Protein AF-A0A7X7C5P4-F1 (afdb_monomer)

pLDDT: mean 84.76, std 18.66, range [37.31, 98.44]

Solvent-accessible surface area (backbone atoms only — not comparable to full-atom values): 9962 Å² total; per-residue (Å²): 107,62,33,74,42,87,76,73,56,66,60,40,76,41,80,93,54,26,31,23,71,19,60,96,38,34,15,61,53,23,41,52,51,54,46,47,40,70,74,34,88,55,36,42,67,41,74,58,62,82,61,41,57,69,46,79,89,43,53,81,38,63,94,34,30,50,78,39,36,46,69,57,33,57,48,27,40,71,75,24,66,88,48,72,68,57,53,52,50,38,50,38,44,27,70,34,73,48,67,46,99,85,67,50,76,40,78,42,76,66,57,71,55,58,46,70,82,40,54,67,53,54,42,47,74,75,65,74,42,52,75,65,69,74,65,60,71,83,77,83,80,80,81,85,54,92,95,56,90,77,80,79,82,78,90,68,80,79,77,89,84,79,129

Radius of gyration: 20.24 Å; Cα contacts (8 Å, |Δi|>4): 202; chains: 1; bounding box: 77×35×46 Å

Structure (mmCIF, N/CA/C/O backbone):
data_AF-A0A7X7C5P4-F1
#
_entry.id   AF-A0A7X7C5P4-F1
#
loop_
_atom_site.group_PDB
_atom_site.id
_atom_site.type_symbol
_atom_site.label_atom_id
_atom_site.label_alt_id
_atom_site.label_comp_id
_atom_site.label_asym_id
_atom_site.label_entity_id
_atom_site.label_seq_id
_atom_site.pdbx_PDB_ins_code
_atom_site.Cartn_x
_atom_site.Cartn_y
_atom_site.Cartn_z
_atom_site.occupancy
_atom_site.B_iso_or_equiv
_atom_site.auth_seq_id
_atom_site.auth_comp_id
_atom_site.auth_asym_id
_atom_site.auth_atom_id
_atom_site.pdbx_PDB_model_num
ATOM 1 N N . ASN A 1 1 ? 4.373 9.485 13.748 1.00 70.75 1 ASN A N 1
ATOM 2 C CA . ASN A 1 1 ? 3.870 8.887 12.507 1.00 70.75 1 ASN A CA 1
ATOM 3 C C . ASN A 1 1 ? 2.459 9.397 12.224 1.00 70.75 1 ASN A C 1
ATOM 5 O O . ASN A 1 1 ? 1.721 9.621 13.169 1.00 70.75 1 ASN A O 1
ATOM 9 N N . ARG A 1 2 ? 2.088 9.643 10.960 1.00 85.94 2 ARG A N 1
ATOM 10 C CA . ARG A 1 2 ? 0.698 9.975 10.582 1.00 85.94 2 ARG A CA 1
ATOM 11 C C . ARG A 1 2 ? 0.066 8.750 9.950 1.00 85.94 2 ARG A C 1
ATOM 13 O O . ARG A 1 2 ? 0.704 8.137 9.099 1.00 85.94 2 ARG A O 1
ATOM 20 N N . TYR A 1 3 ? -1.162 8.422 10.323 1.00 90.56 3 TYR A N 1
ATOM 21 C CA . TYR A 1 3 ? -1.868 7.304 9.708 1.00 90.56 3 TYR A CA 1
ATOM 22 C C . TYR A 1 3 ? -2.553 7.731 8.408 1.00 90.56 3 TYR A C 1
ATOM 24 O O . TYR A 1 3 ? -2.895 8.900 8.202 1.00 90.56 3 TYR A O 1
ATOM 32 N N . PHE A 1 4 ? -2.774 6.765 7.520 1.00 95.12 4 PHE A N 1
ATOM 33 C CA . PHE A 1 4 ? -3.497 7.002 6.278 1.00 95.12 4 PHE A CA 1
ATOM 34 C C . PHE A 1 4 ? -4.981 7.272 6.538 1.00 95.12 4 PHE A C 1
ATOM 36 O O . PHE A 1 4 ? -5.645 6.561 7.300 1.00 95.12 4 PHE A O 1
ATOM 43 N N . THR A 1 5 ? -5.513 8.313 5.906 1.00 95.69 5 THR A N 1
ATOM 44 C CA . THR A 1 5 ? -6.917 8.697 6.048 1.00 95.69 5 THR A CA 1
ATOM 45 C C . THR A 1 5 ? -7.496 9.233 4.748 1.00 95.69 5 THR A C 1
ATOM 47 O O . THR A 1 5 ? -6.753 9.626 3.854 1.00 95.69 5 THR A O 1
ATOM 50 N N . GLU A 1 6 ? -8.826 9.271 4.682 1.00 95.69 6 GLU A N 1
ATOM 51 C CA . GLU A 1 6 ? -9.591 9.754 3.535 1.00 95.69 6 GLU A CA 1
ATOM 52 C C . GLU A 1 6 ? -9.192 11.159 3.081 1.00 95.69 6 GLU A C 1
ATOM 54 O O . GLU A 1 6 ? -8.852 12.037 3.883 1.00 95.69 6 GLU A O 1
ATOM 59 N N . GLY A 1 7 ? -9.284 11.383 1.774 1.00 94.94 7 GLY A N 1
ATOM 60 C CA . GLY A 1 7 ? -8.922 12.638 1.141 1.00 94.94 7 GLY A CA 1
ATOM 61 C C . GLY A 1 7 ? -9.244 12.646 -0.349 1.00 94.94 7 GLY A C 1
ATOM 62 O O . GLY A 1 7 ? -9.919 11.763 -0.862 1.00 94.94 7 GLY A O 1
ATOM 63 N N . SER A 1 8 ? -8.795 13.699 -1.026 1.00 95.81 8 SER A N 1
ATOM 64 C CA . SER A 1 8 ? -8.969 13.864 -2.471 1.00 95.81 8 SER A CA 1
ATOM 65 C C . SER A 1 8 ? -7.926 14.818 -3.052 1.00 95.81 8 SER A C 1
ATOM 67 O O . SER A 1 8 ? -7.393 15.676 -2.330 1.00 95.81 8 SER A O 1
ATOM 69 N N . GLY A 1 9 ? -7.665 14.712 -4.350 1.00 96.25 9 GLY A N 1
ATOM 70 C CA . GLY A 1 9 ? -6.667 15.497 -5.066 1.00 96.25 9 GLY A CA 1
ATOM 71 C C . GLY A 1 9 ? -5.244 15.039 -4.756 1.00 96.25 9 GLY A C 1
ATOM 72 O O . GLY A 1 9 ? -4.973 13.855 -4.601 1.00 96.25 9 GLY A O 1
ATOM 73 N N . SER A 1 10 ? -4.311 15.984 -4.670 1.00 97.94 10 SER A N 1
ATOM 74 C CA . SER A 1 10 ? -2.896 15.681 -4.427 1.00 97.94 10 SER A CA 1
ATOM 75 C C . SER A 1 10 ? -2.588 15.326 -2.967 1.00 97.94 10 SER A C 1
ATOM 77 O O . SER A 1 10 ? -3.363 15.623 -2.051 1.00 97.94 10 SER A O 1
ATOM 79 N N . ALA A 1 11 ? -1.407 14.734 -2.759 1.00 97.38 11 ALA A N 1
ATOM 80 C CA . ALA A 1 11 ? -0.887 14.351 -1.452 1.00 97.38 11 ALA A CA 1
ATOM 81 C C . ALA A 1 11 ? -0.963 15.497 -0.433 1.00 97.38 11 ALA A C 1
ATOM 83 O O . ALA A 1 11 ? -0.477 16.606 -0.679 1.00 97.38 11 ALA A O 1
ATOM 84 N N . LYS A 1 12 ? -1.552 15.235 0.736 1.00 97.12 12 LYS A N 1
ATOM 85 C CA . LYS A 1 12 ? -1.733 16.257 1.773 1.00 97.12 12 LYS A CA 1
ATOM 86 C C . LYS A 1 12 ? -1.866 15.667 3.167 1.00 97.12 12 LYS A C 1
ATOM 88 O O . LYS A 1 12 ? -2.314 14.542 3.365 1.00 97.12 12 LYS A O 1
ATOM 93 N N . LYS A 1 13 ? -1.529 16.485 4.162 1.00 96.44 13 LYS A N 1
ATOM 94 C CA . LYS A 1 13 ? -1.929 16.227 5.549 1.00 96.44 13 LYS A CA 1
ATOM 95 C C . LYS A 1 13 ? -3.427 16.487 5.683 1.00 96.44 13 LYS A C 1
ATOM 97 O O . LYS A 1 13 ? -3.939 17.452 5.116 1.00 96.44 13 LYS A O 1
ATOM 102 N N . VAL A 1 14 ? -4.107 15.646 6.448 1.00 93.62 14 VAL A N 1
ATOM 103 C CA . VAL A 1 14 ? -5.538 15.759 6.734 1.00 93.62 14 VAL A CA 1
ATOM 104 C C . VAL A 1 14 ? -5.700 15.818 8.24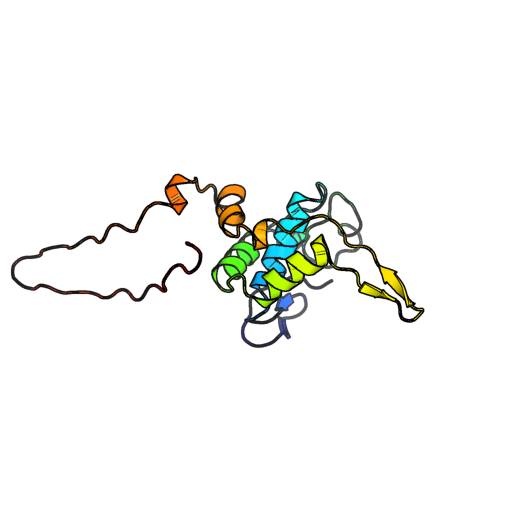7 1.00 93.62 14 VAL A C 1
ATOM 106 O O . VAL A 1 14 ? -5.409 14.854 8.952 1.00 93.62 14 VAL A O 1
ATOM 109 N N . GLY A 1 15 ? -6.126 16.974 8.755 1.00 91.12 15 GLY A N 1
ATOM 110 C CA . GLY A 1 15 ? -6.146 17.232 10.195 1.00 91.12 15 GLY A CA 1
ATOM 111 C C . GLY A 1 15 ? -4.747 17.174 10.826 1.00 91.12 15 GLY A C 1
ATOM 112 O O . GLY A 1 15 ? -3.744 17.486 10.178 1.00 91.12 15 GLY A O 1
ATOM 113 N N . THR A 1 16 ? -4.686 16.793 12.103 1.00 87.88 16 THR A N 1
ATOM 114 C CA . THR A 1 16 ? -3.436 16.736 12.882 1.00 87.88 16 THR A CA 1
ATOM 115 C C . THR A 1 16 ? -2.605 15.496 12.533 1.00 87.88 16 THR A C 1
ATOM 117 O O . THR A 1 16 ? -1.409 15.606 12.221 1.00 87.88 16 THR A O 1
ATOM 120 N N . ASP A 1 17 ? -3.273 14.340 12.493 1.00 88.00 17 ASP A N 1
ATOM 121 C CA . ASP A 1 17 ? -2.632 13.018 12.531 1.00 88.00 17 ASP A CA 1
ATOM 122 C C . ASP A 1 17 ? -2.812 12.202 11.244 1.00 88.00 17 ASP A C 1
ATOM 124 O O . ASP A 1 17 ? -2.223 11.133 11.103 1.00 88.00 17 ASP A O 1
ATOM 128 N N . GLY A 1 18 ? -3.590 12.710 10.285 1.00 92.38 18 GLY A N 1
ATOM 129 C CA . GLY A 1 18 ? -3.900 12.021 9.039 1.00 92.38 18 GLY A CA 1
ATOM 130 C C . GLY A 1 18 ? -3.009 12.436 7.870 1.00 92.38 18 GLY A C 1
ATOM 131 O O . GLY A 1 18 ? -2.579 13.590 7.750 1.00 92.38 18 GLY A O 1
ATOM 132 N N . PHE A 1 19 ? -2.772 11.501 6.957 1.00 95.50 19 PHE A N 1
ATOM 133 C CA . PHE A 1 19 ? -2.138 11.755 5.669 1.00 95.50 19 PHE A CA 1
ATOM 134 C C . PHE A 1 19 ? -2.917 11.083 4.534 1.00 95.50 19 PHE A C 1
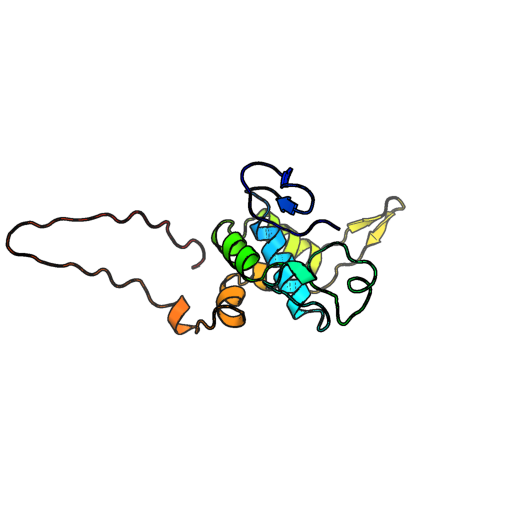ATOM 136 O O . PHE A 1 19 ? -3.323 9.928 4.646 1.00 95.50 19 PHE A O 1
ATOM 143 N N . TYR A 1 20 ? -3.108 11.819 3.443 1.00 97.69 20 TYR A N 1
ATOM 144 C CA . TYR A 1 20 ? -3.687 11.330 2.199 1.00 97.69 20 TYR A CA 1
ATOM 145 C C . TYR A 1 20 ? -2.593 11.305 1.123 1.00 97.69 20 TYR A C 1
ATOM 147 O O . TYR A 1 20 ? -1.988 12.356 0.888 1.00 97.69 20 TYR A O 1
ATOM 155 N N . PRO A 1 21 ? -2.312 10.154 0.485 1.00 97.31 21 PRO A N 1
ATOM 156 C CA . PRO A 1 21 ? -1.211 10.023 -0.470 1.00 97.31 21 PRO A CA 1
ATOM 157 C C . PRO A 1 21 ? -1.496 10.677 -1.827 1.00 97.31 21 PRO A C 1
ATOM 159 O O . PRO A 1 21 ? -0.554 11.009 -2.536 1.00 97.31 21 PRO A O 1
ATOM 162 N N . GLY A 1 22 ? -2.762 10.926 -2.157 1.00 97.88 22 GLY A N 1
ATOM 163 C CA . GLY A 1 22 ? -3.185 11.465 -3.446 1.00 97.88 22 GLY A CA 1
ATOM 164 C C . GLY A 1 22 ? -4.072 10.485 -4.210 1.00 97.88 22 GLY A C 1
ATOM 165 O O . GLY A 1 22 ? -4.025 9.284 -3.953 1.00 97.88 22 GLY A O 1
ATOM 166 N N . ASP A 1 23 ? -4.887 11.010 -5.126 1.00 97.81 23 ASP A N 1
ATOM 167 C CA . ASP A 1 23 ? -5.845 10.213 -5.906 1.00 97.81 23 ASP A CA 1
ATOM 168 C C . ASP A 1 23 ? -5.160 9.135 -6.756 1.00 97.81 23 ASP A C 1
ATOM 170 O O . ASP A 1 23 ? -5.688 8.031 -6.817 1.00 97.81 23 ASP A O 1
ATOM 174 N N . ASP A 1 24 ? -3.984 9.444 -7.315 1.00 95.88 24 ASP A N 1
ATOM 175 C CA . ASP A 1 24 ? -3.211 8.576 -8.223 1.00 95.88 24 ASP A CA 1
ATOM 176 C C . ASP A 1 24 ? -2.226 7.635 -7.491 1.00 95.88 24 ASP A C 1
ATOM 178 O O . ASP A 1 24 ? -1.333 7.063 -8.108 1.00 95.88 24 ASP A O 1
ATOM 182 N N . HIS A 1 25 ? -2.274 7.579 -6.155 1.00 97.06 25 HIS A N 1
ATOM 183 C CA . HIS A 1 25 ? -1.294 6.834 -5.342 1.00 97.06 25 HIS A CA 1
ATOM 184 C C . HIS A 1 25 ? -1.927 5.985 -4.241 1.00 97.06 25 HIS A C 1
ATOM 186 O O . HIS A 1 25 ? -1.237 5.270 -3.507 1.00 97.06 25 HIS A O 1
ATOM 192 N N . LYS A 1 26 ? -3.233 6.123 -4.026 1.00 97.44 26 LYS A N 1
ATOM 193 C CA . LYS A 1 26 ? -3.913 5.486 -2.898 1.00 97.44 26 LYS A CA 1
ATOM 194 C C . LYS A 1 26 ? -4.033 3.974 -3.099 1.00 97.44 26 LYS A C 1
ATOM 196 O O . LYS A 1 26 ? -3.944 3.230 -2.120 1.00 97.44 26 LYS A O 1
ATOM 201 N N . GLY A 1 27 ? -4.168 3.527 -4.345 1.00 98.19 27 GLY A N 1
ATOM 202 C CA . GLY A 1 27 ? -4.174 2.125 -4.744 1.00 98.19 27 GLY A CA 1
ATOM 203 C C . GLY A 1 27 ? -2.812 1.479 -4.526 1.00 98.19 27 GLY A C 1
ATOM 204 O O . GLY A 1 27 ? -2.736 0.424 -3.890 1.00 98.19 27 GLY A O 1
ATOM 205 N N . ASP A 1 28 ? -1.738 2.151 -4.945 1.00 98.19 28 ASP A N 1
ATOM 206 C CA . ASP A 1 28 ? -0.354 1.702 -4.759 1.00 98.19 28 ASP A CA 1
ATOM 207 C C . ASP A 1 28 ? -0.052 1.468 -3.281 1.00 98.19 28 ASP A C 1
ATOM 209 O O . ASP A 1 28 ? 0.434 0.409 -2.871 1.00 98.19 28 ASP A O 1
ATOM 213 N N . VAL A 1 29 ? -0.389 2.460 -2.450 1.00 97.94 29 VAL A N 1
ATOM 214 C CA . VAL A 1 29 ? -0.219 2.385 -0.996 1.00 97.94 29 VAL A CA 1
ATOM 215 C C . VAL A 1 29 ? -1.019 1.218 -0.422 1.00 97.94 29 VAL A C 1
ATOM 217 O O . VAL A 1 29 ? -0.486 0.471 0.403 1.00 97.94 29 VAL A O 1
ATOM 220 N N . ALA A 1 30 ? -2.261 1.017 -0.870 1.00 98.44 30 ALA A N 1
ATOM 221 C CA . ALA A 1 30 ? -3.081 -0.106 -0.432 1.00 98.44 30 ALA A CA 1
ATOM 222 C C . ALA A 1 30 ? -2.431 -1.455 -0.757 1.00 98.44 30 ALA A C 1
ATOM 224 O O . ALA A 1 30 ? -2.243 -2.277 0.142 1.00 98.44 30 ALA A O 1
ATOM 225 N N . ARG A 1 31 ? -2.000 -1.669 -2.004 1.00 98.44 31 ARG A N 1
ATOM 226 C CA . ARG A 1 31 ? -1.372 -2.927 -2.438 1.00 98.44 31 ARG A CA 1
ATOM 227 C C . ARG A 1 31 ? -0.032 -3.185 -1.758 1.00 98.44 31 ARG A C 1
ATOM 229 O O . ARG A 1 31 ? 0.287 -4.340 -1.470 1.00 98.44 31 ARG A O 1
ATOM 236 N N . ILE A 1 32 ? 0.744 -2.145 -1.454 1.00 97.31 32 ILE A N 1
ATOM 237 C CA . ILE A 1 32 ? 1.967 -2.272 -0.649 1.00 97.31 32 ILE A CA 1
ATOM 238 C C . ILE A 1 32 ? 1.623 -2.734 0.770 1.00 97.31 32 ILE A C 1
ATOM 240 O O . ILE A 1 32 ? 2.238 -3.676 1.265 1.00 97.31 32 ILE A O 1
ATOM 244 N N . LEU A 1 33 ? 0.639 -2.116 1.427 1.00 97.56 33 LEU A N 1
ATOM 245 C CA . LEU A 1 33 ? 0.285 -2.467 2.805 1.00 97.56 33 LEU A CA 1
ATOM 246 C C . LEU A 1 33 ? -0.358 -3.854 2.918 1.00 97.56 33 LEU A C 1
ATOM 248 O O . LEU A 1 33 ? -0.060 -4.567 3.874 1.00 97.56 33 LEU A O 1
ATOM 252 N N . PHE A 1 34 ? -1.150 -4.282 1.930 1.00 98.19 34 PHE A N 1
ATOM 253 C CA . PHE A 1 34 ? -1.640 -5.663 1.855 1.00 98.19 34 PHE A CA 1
ATOM 254 C C . PHE A 1 34 ? -0.496 -6.670 1.753 1.00 98.19 34 PHE A C 1
ATOM 256 O O . PHE A 1 34 ? -0.481 -7.662 2.479 1.00 98.19 34 PHE A O 1
ATOM 263 N N . TYR A 1 35 ? 0.498 -6.400 0.904 1.00 97.69 35 TYR A N 1
ATOM 264 C CA . TYR A 1 35 ? 1.686 -7.244 0.794 1.00 97.69 35 TYR A CA 1
ATOM 265 C C . TYR A 1 35 ? 2.450 -7.333 2.117 1.00 97.69 35 TYR A C 1
ATOM 267 O O . TYR A 1 35 ? 2.779 -8.429 2.566 1.00 97.69 35 TYR A O 1
ATOM 275 N N . MET A 1 36 ? 2.678 -6.195 2.778 1.00 96.38 36 MET A N 1
ATOM 276 C CA . MET A 1 36 ? 3.371 -6.162 4.066 1.00 96.38 36 MET A CA 1
ATOM 277 C C . MET A 1 36 ? 2.617 -6.956 5.143 1.00 96.38 36 MET A C 1
ATOM 279 O O . MET A 1 36 ? 3.253 -7.688 5.894 1.00 96.38 36 MET A O 1
ATOM 283 N N . ALA A 1 37 ? 1.285 -6.862 5.184 1.00 95.12 37 ALA A N 1
ATOM 284 C CA . ALA A 1 37 ? 0.453 -7.594 6.142 1.00 95.12 37 ALA A CA 1
ATOM 285 C C . ALA A 1 37 ? 0.456 -9.119 5.925 1.00 95.12 37 ALA A C 1
ATOM 287 O O . ALA A 1 37 ? 0.242 -9.871 6.867 1.00 95.12 37 ALA A O 1
ATOM 288 N N . ILE A 1 38 ? 0.695 -9.593 4.697 1.00 94.56 38 ILE A N 1
ATOM 289 C CA . ILE A 1 38 ? 0.827 -11.032 4.412 1.00 94.56 38 ILE A CA 1
ATOM 290 C C . ILE A 1 38 ? 2.245 -11.540 4.669 1.00 94.56 38 ILE A C 1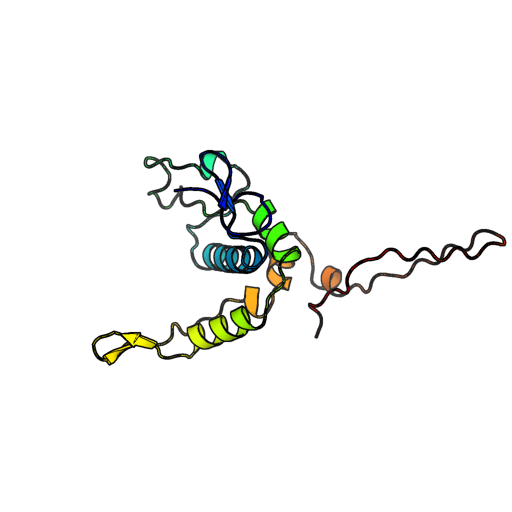
ATOM 292 O O . ILE A 1 38 ? 2.427 -12.661 5.136 1.00 94.56 38 ILE A O 1
ATOM 296 N N . MET A 1 39 ? 3.259 -10.742 4.340 1.00 94.69 39 MET A N 1
ATOM 297 C CA . MET A 1 39 ? 4.652 -11.187 4.400 1.00 94.69 39 MET A CA 1
ATOM 298 C C . MET A 1 39 ? 5.264 -11.135 5.792 1.00 94.69 39 MET A C 1
ATOM 300 O O . MET A 1 39 ? 6.209 -11.874 6.065 1.00 94.69 39 MET A O 1
ATOM 304 N N . TYR A 1 40 ? 4.762 -10.249 6.646 1.00 91.94 40 TYR A N 1
ATOM 305 C CA . TYR A 1 40 ? 5.263 -10.051 7.996 1.00 91.94 40 TYR A CA 1
ATOM 306 C C . TYR A 1 40 ? 4.130 -10.333 8.974 1.00 91.94 40 TYR A C 1
ATOM 308 O O . TYR A 1 40 ? 3.211 -9.535 9.119 1.00 91.94 40 TYR A O 1
ATOM 316 N N . ASP A 1 41 ? 4.220 -11.474 9.649 1.00 89.12 41 ASP A N 1
ATOM 317 C CA . ASP A 1 41 ? 3.231 -11.990 10.603 1.00 89.12 41 ASP A CA 1
ATOM 318 C C . ASP A 1 41 ? 2.915 -11.035 11.764 1.00 89.12 41 ASP A C 1
ATOM 320 O O . ASP A 1 41 ? 1.811 -11.052 12.305 1.00 89.12 41 ASP A O 1
ATOM 324 N N . PHE A 1 42 ? 3.865 -10.177 12.128 1.00 87.12 42 PHE A N 1
ATOM 325 C CA . PHE A 1 42 ? 3.687 -9.157 13.155 1.00 87.12 42 PHE A CA 1
ATOM 326 C C . PHE A 1 42 ? 2.965 -7.890 12.660 1.00 87.12 42 PHE A C 1
ATOM 328 O O . PHE A 1 42 ? 2.528 -7.091 13.484 1.00 87.12 42 PHE A O 1
ATOM 335 N N . LEU A 1 43 ? 2.830 -7.665 11.346 1.00 89.69 43 LEU A N 1
ATOM 336 C CA . LEU A 1 43 ? 2.150 -6.482 10.809 1.00 89.69 43 LEU A CA 1
ATOM 337 C C . LEU A 1 43 ? 0.652 -6.729 10.646 1.00 89.69 43 LEU A C 1
ATOM 339 O O . LEU A 1 43 ? 0.227 -7.542 9.831 1.00 89.69 43 LEU A O 1
ATOM 343 N N . THR A 1 44 ? -0.163 -5.953 11.361 1.00 90.94 44 THR A N 1
ATOM 344 C CA . THR A 1 44 ? -1.626 -6.110 11.343 1.00 90.94 44 THR A CA 1
ATOM 345 C C . THR A 1 44 ? -2.339 -4.888 10.759 1.00 90.94 44 THR A C 1
ATOM 347 O O . THR A 1 44 ? -2.032 -3.742 11.090 1.00 90.94 44 THR A O 1
ATOM 350 N N . LEU A 1 45 ? -3.352 -5.124 9.919 1.00 94.12 45 LEU A N 1
ATOM 351 C CA . LEU A 1 45 ? -4.306 -4.098 9.480 1.00 94.12 45 LEU A CA 1
ATOM 352 C C . LEU A 1 45 ? -5.487 -4.033 10.453 1.00 94.12 45 LEU A C 1
ATOM 354 O O . LEU A 1 45 ? -6.007 -5.064 10.877 1.00 94.12 45 LEU A O 1
ATOM 358 N N . THR A 1 46 ? -5.925 -2.830 10.821 1.00 93.38 46 THR A N 1
ATOM 359 C CA . THR A 1 46 ? -6.988 -2.639 11.814 1.00 93.38 46 THR A CA 1
ATOM 360 C C . THR A 1 46 ? -7.806 -1.388 11.544 1.00 93.38 46 THR A C 1
ATOM 362 O O . THR A 1 46 ? -7.254 -0.331 11.268 1.00 93.38 46 THR A O 1
ATOM 365 N N . ASP A 1 47 ? -9.127 -1.481 11.673 1.00 94.06 47 ASP A N 1
ATOM 366 C CA . ASP A 1 47 ? -10.010 -0.308 11.612 1.00 94.06 47 ASP A CA 1
ATOM 367 C C . ASP A 1 47 ? -10.072 0.472 12.937 1.00 94.06 47 ASP A C 1
ATOM 369 O O . ASP A 1 47 ? -10.660 1.554 13.001 1.00 94.06 47 ASP A O 1
ATOM 373 N N . ASP A 1 48 ? -9.433 -0.039 13.992 1.00 91.69 48 ASP A N 1
ATOM 374 C CA . ASP A 1 48 ? -9.295 0.666 15.260 1.00 91.69 48 ASP A CA 1
ATOM 375 C C . ASP A 1 48 ? -8.223 1.760 15.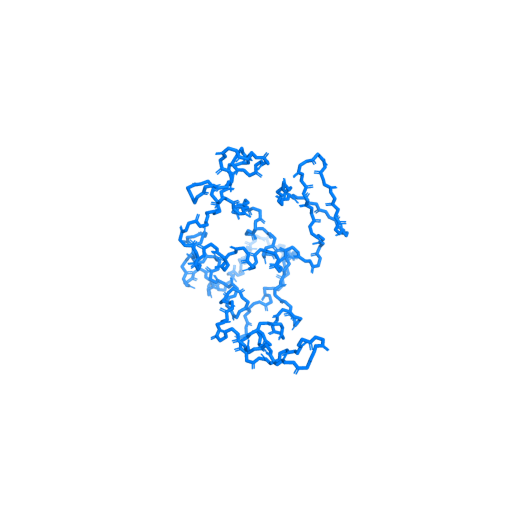154 1.00 91.69 48 ASP A C 1
ATOM 377 O O . ASP A 1 48 ? -7.027 1.533 15.343 1.00 91.69 48 ASP A O 1
ATOM 381 N N . VAL A 1 49 ? -8.671 2.984 14.866 1.00 87.81 49 VAL A N 1
ATOM 382 C CA . VAL A 1 49 ? -7.809 4.169 14.734 1.00 87.81 49 VAL A CA 1
ATOM 383 C C . VAL A 1 49 ? -6.972 4.468 15.973 1.00 87.81 49 VAL A C 1
ATOM 385 O O . VAL A 1 49 ? -5.929 5.107 15.847 1.00 87.81 49 VAL A O 1
ATOM 388 N N . THR A 1 50 ? -7.387 4.012 17.159 1.00 87.00 50 THR A N 1
ATOM 389 C CA . THR A 1 50 ? -6.633 4.261 18.396 1.00 87.00 50 THR A CA 1
ATOM 390 C C . THR A 1 50 ? -5.289 3.536 18.398 1.00 87.00 50 THR A C 1
ATOM 392 O O . THR A 1 50 ? -4.342 4.005 19.022 1.00 87.00 50 THR A O 1
ATOM 395 N N . LYS A 1 51 ? -5.176 2.457 17.615 1.00 86.50 51 LYS A N 1
ATOM 396 C CA . LYS A 1 51 ? -3.957 1.663 17.425 1.00 86.50 51 LYS A CA 1
ATOM 397 C C . LYS A 1 51 ? -3.045 2.186 16.314 1.00 86.50 51 LYS A C 1
ATOM 399 O O . LYS A 1 51 ? -1.962 1.654 16.115 1.00 86.50 51 LYS A O 1
ATOM 404 N N . LEU A 1 52 ? -3.491 3.199 15.568 1.00 85.50 52 LEU A N 1
ATOM 405 C CA . LEU A 1 52 ? -2.764 3.795 14.441 1.00 85.50 52 LEU A CA 1
ATOM 406 C C . LEU A 1 52 ? -2.167 5.170 14.780 1.00 85.50 52 LEU A C 1
ATOM 408 O O . LEU A 1 52 ? -1.588 5.825 13.911 1.00 85.50 52 LEU A O 1
ATOM 412 N N . GLY A 1 53 ? -2.347 5.638 16.019 1.00 76.06 53 GLY A N 1
ATOM 413 C CA . GLY A 1 53 ? -1.789 6.902 16.502 1.00 76.06 53 GLY A CA 1
ATOM 414 C C . GLY A 1 53 ? -0.261 6.887 16.554 1.00 76.06 53 GLY A C 1
ATOM 415 O O . GLY A 1 53 ? 0.361 5.889 16.229 1.00 76.06 53 GLY A O 1
ATOM 416 N N . ASP A 1 54 ? 0.363 7.990 16.966 1.00 75.06 54 ASP A N 1
ATOM 417 C CA . ASP A 1 54 ? 1.816 8.079 17.171 1.00 75.06 54 ASP A CA 1
ATOM 418 C C . ASP A 1 54 ? 2.180 7.853 18.641 1.00 75.06 54 ASP A C 1
ATOM 420 O O . ASP A 1 54 ? 2.579 8.783 19.340 1.00 75.06 54 ASP A O 1
ATOM 424 N N . ASP A 1 55 ? 1.987 6.632 19.129 1.00 74.69 55 ASP A N 1
ATOM 425 C CA . ASP A 1 55 ? 2.334 6.262 20.496 1.00 74.69 55 ASP A CA 1
ATOM 426 C C . ASP A 1 55 ? 3.624 5.437 20.520 1.00 74.69 55 ASP A C 1
ATOM 428 O O . ASP A 1 55 ? 3.680 4.281 20.098 1.00 74.69 55 ASP A O 1
ATOM 432 N N . SER A 1 56 ? 4.688 6.048 21.035 1.00 70.00 56 SER A N 1
ATOM 433 C CA . SER A 1 56 ? 5.994 5.405 21.151 1.00 70.00 56 SER A CA 1
ATOM 434 C C . SER A 1 56 ? 6.021 4.251 22.156 1.00 70.00 56 SER A C 1
ATOM 436 O O . SER A 1 56 ? 6.919 3.415 22.086 1.00 70.00 56 SER A O 1
ATOM 438 N N . ALA A 1 57 ? 5.061 4.166 23.078 1.00 68.62 57 ALA A N 1
ATOM 439 C CA . ALA A 1 57 ? 5.000 3.072 24.040 1.00 68.62 57 ALA A CA 1
ATOM 440 C C . ALA A 1 57 ? 4.485 1.764 23.417 1.00 68.62 57 ALA A C 1
ATOM 442 O O . ALA A 1 57 ? 4.808 0.687 23.913 1.00 68.62 57 ALA A O 1
ATOM 443 N N . THR A 1 58 ? 3.706 1.847 22.336 1.00 68.06 58 THR A N 1
ATOM 444 C CA . THR A 1 58 ? 3.001 0.701 21.742 1.00 68.06 58 THR A CA 1
ATOM 445 C C . THR A 1 58 ? 3.476 0.394 20.320 1.00 68.06 58 THR A C 1
ATOM 447 O O . THR A 1 58 ? 3.758 -0.764 20.009 1.00 68.06 58 THR A O 1
ATOM 450 N N . ASN A 1 59 ? 3.705 1.410 19.486 1.00 65.12 59 ASN A N 1
ATOM 451 C CA . ASN A 1 59 ? 4.012 1.243 18.058 1.00 65.12 59 ASN A CA 1
ATOM 452 C C . ASN A 1 59 ? 5.423 0.734 17.735 1.00 65.12 59 ASN A C 1
ATOM 454 O O . ASN A 1 59 ? 5.697 0.365 16.595 1.00 65.12 59 ASN A O 1
ATOM 458 N N . PHE A 1 60 ? 6.345 0.757 18.701 1.00 67.81 60 PHE A N 1
ATOM 459 C CA . PHE A 1 60 ? 7.710 0.239 18.524 1.00 67.81 60 PHE A CA 1
ATOM 460 C C . PHE A 1 60 ? 7.874 -1.196 19.046 1.00 67.81 60 PHE A C 1
ATOM 462 O O . PHE A 1 60 ? 8.994 -1.688 19.173 1.00 67.81 60 PHE A O 1
ATOM 469 N N . THR A 1 61 ? 6.762 -1.871 19.343 1.00 76.06 61 THR A N 1
ATOM 470 C CA . THR A 1 61 ? 6.726 -3.289 19.713 1.00 76.06 61 THR A CA 1
ATOM 471 C C . THR A 1 61 ? 6.160 -4.113 18.559 1.00 76.06 61 THR A C 1
ATOM 473 O O . THR A 1 61 ? 5.355 -3.611 17.778 1.00 76.06 61 THR A O 1
ATOM 476 N N . LEU A 1 62 ? 6.560 -5.384 18.445 1.00 75.69 62 LEU A N 1
ATOM 477 C CA . LEU A 1 62 ? 6.026 -6.278 17.407 1.00 75.69 62 LEU A CA 1
ATOM 478 C C . LEU A 1 62 ? 4.508 -6.479 17.551 1.00 75.69 62 LEU A C 1
ATOM 480 O O . LEU A 1 62 ? 3.799 -6.522 16.557 1.00 75.69 62 LEU A O 1
ATOM 484 N N . GLU A 1 63 ? 4.004 -6.540 18.785 1.00 72.19 63 GLU A N 1
ATOM 485 C CA . GLU A 1 63 ? 2.578 -6.732 19.096 1.00 72.19 63 GLU A CA 1
ATOM 486 C C . GLU A 1 63 ? 1.720 -5.492 18.787 1.00 72.19 63 GLU A C 1
ATOM 488 O O . GLU A 1 63 ? 0.509 -5.603 18.602 1.00 72.19 63 GLU A O 1
ATOM 493 N N . GLY A 1 64 ? 2.343 -4.311 18.722 1.00 69.62 64 GLY A N 1
ATOM 494 C CA . GLY A 1 64 ? 1.700 -3.035 18.409 1.00 69.62 64 GLY A CA 1
ATOM 495 C C . GLY A 1 64 ? 1.932 -2.544 16.979 1.00 69.62 64 GLY A C 1
ATOM 496 O O . GLY A 1 64 ? 1.685 -1.373 16.694 1.00 69.62 64 GLY A O 1
ATOM 497 N N . ALA A 1 65 ? 2.433 -3.390 16.076 1.00 82.31 65 ALA A N 1
ATOM 498 C CA . ALA A 1 65 ? 2.801 -2.974 14.728 1.00 82.31 65 ALA A CA 1
ATOM 499 C C . ALA A 1 65 ? 1.582 -2.943 13.781 1.00 82.31 65 ALA A C 1
ATOM 501 O O . ALA A 1 65 ? 1.365 -3.832 12.953 1.00 82.31 65 ALA A O 1
ATOM 502 N N . PHE A 1 66 ? 0.776 -1.884 13.895 1.00 86.25 66 PHE A N 1
ATOM 503 C CA . PHE A 1 66 ? -0.388 -1.653 13.038 1.00 86.25 66 PHE A CA 1
ATOM 504 C C . PHE A 1 66 ? -0.055 -0.740 11.855 1.00 86.25 66 PHE A C 1
ATOM 506 O O . PHE A 1 66 ? 0.533 0.329 12.019 1.00 86.25 66 PHE A O 1
ATOM 513 N N . SER A 1 67 ? -0.435 -1.153 10.644 1.00 84.88 67 SER A N 1
ATOM 514 C CA . SER A 1 67 ? 0.032 -0.516 9.401 1.00 84.88 67 SER A CA 1
ATOM 515 C C . SER A 1 67 ? -1.042 0.248 8.617 1.00 84.88 67 SER A C 1
ATOM 517 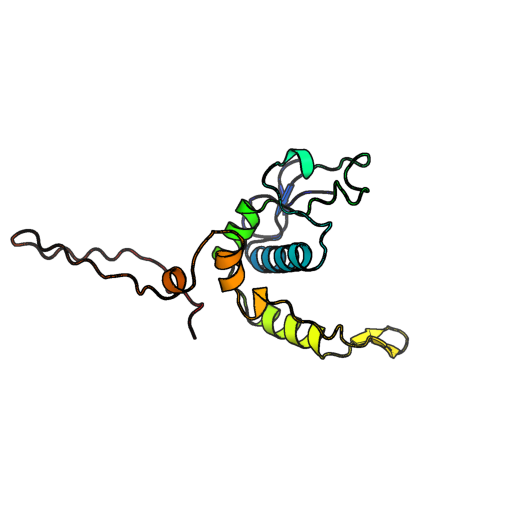O O . SER A 1 67 ? -0.706 0.995 7.698 1.00 84.88 67 SER A O 1
ATOM 519 N N . GLY A 1 68 ? -2.320 0.150 8.995 1.00 92.06 68 GLY A N 1
ATOM 520 C CA . GLY A 1 68 ? -3.390 0.955 8.398 1.00 92.06 68 GLY A CA 1
ATOM 521 C C . GLY A 1 68 ? -4.800 0.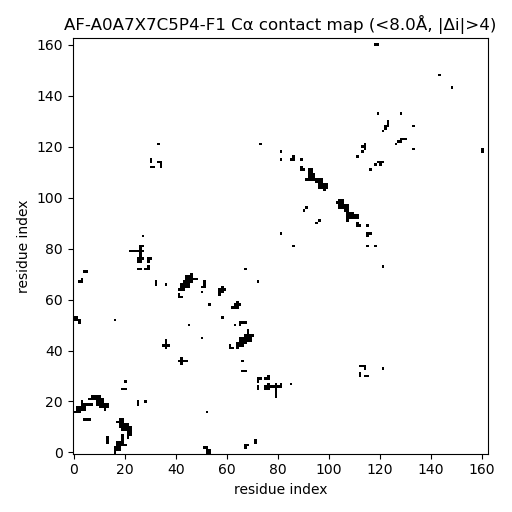414 8.631 1.00 92.06 68 GLY A C 1
ATOM 522 O O . GLY A 1 68 ? -4.977 -0.690 9.145 1.00 92.06 68 GLY A O 1
ATOM 523 N N . LYS A 1 69 ? -5.801 1.205 8.218 1.00 96.19 69 LYS A N 1
ATOM 524 C CA . LYS A 1 69 ? -7.227 0.841 8.254 1.00 96.19 69 LYS A CA 1
ATOM 525 C C . LYS A 1 69 ? -7.576 -0.126 7.138 1.00 96.19 69 LYS A C 1
ATOM 527 O O . LYS A 1 69 ? -7.524 0.263 5.976 1.00 96.19 69 LYS A O 1
ATOM 532 N N . LEU A 1 70 ? -7.965 -1.351 7.482 1.00 97.06 70 LEU A N 1
ATOM 533 C CA . LEU A 1 70 ? -8.297 -2.377 6.494 1.00 97.06 70 LEU A CA 1
ATOM 534 C C . LEU A 1 70 ? -9.401 -1.903 5.537 1.00 97.06 70 LEU A C 1
ATOM 536 O O . LEU A 1 70 ? -9.231 -1.971 4.321 1.00 97.06 70 LEU A O 1
ATOM 540 N N . SER A 1 71 ? -10.491 -1.359 6.081 1.00 97.31 71 SER A N 1
ATOM 541 C CA . SER A 1 71 ? -11.626 -0.857 5.298 1.00 97.31 71 SER A CA 1
ATOM 542 C C . SER A 1 71 ? -11.223 0.234 4.299 1.00 97.31 71 SER A C 1
ATOM 544 O O . SER A 1 71 ? -11.603 0.173 3.130 1.00 97.31 71 SER A O 1
ATOM 546 N N . LEU A 1 72 ? -10.390 1.184 4.735 1.00 97.94 72 LEU A N 1
ATOM 547 C CA . LEU A 1 72 ? -9.876 2.270 3.898 1.00 97.94 72 LEU A CA 1
ATOM 548 C C . LEU A 1 72 ? -9.014 1.740 2.751 1.00 97.94 72 LEU A C 1
ATOM 550 O O . LEU A 1 72 ? -9.168 2.166 1.612 1.00 97.94 72 LEU A O 1
ATOM 554 N N . LEU A 1 73 ? -8.106 0.806 3.039 1.00 98.44 73 LEU A N 1
ATOM 555 C CA . LEU A 1 73 ? -7.214 0.255 2.020 1.00 98.44 73 LEU A CA 1
ATOM 556 C C . LEU A 1 73 ? -7.995 -0.557 0.981 1.00 98.44 73 LEU A C 1
ATOM 558 O O . LEU A 1 73 ? -7.698 -0.464 -0.206 1.00 98.44 73 LEU A O 1
ATOM 562 N N . ILE A 1 74 ? -9.028 -1.301 1.395 1.00 98.38 74 ILE A N 1
ATOM 563 C CA . ILE A 1 74 ? -9.921 -2.012 0.463 1.00 98.38 74 ILE A CA 1
ATOM 564 C C . ILE A 1 74 ? -10.661 -1.017 -0.434 1.00 98.38 74 ILE A C 1
ATOM 566 O O . ILE A 1 74 ? -10.799 -1.251 -1.635 1.00 98.38 74 ILE A O 1
ATOM 570 N N . GLN A 1 75 ? -11.136 0.093 0.129 1.00 98.06 75 GLN A N 1
ATOM 571 C CA . GLN A 1 75 ? -11.786 1.146 -0.643 1.00 98.06 75 GLN A CA 1
ATOM 572 C C . GLN A 1 75 ? -10.816 1.769 -1.654 1.00 98.06 75 GLN A C 1
ATOM 574 O O . GLN A 1 75 ? -11.126 1.816 -2.842 1.00 98.06 75 GLN A O 1
ATOM 579 N N . TRP A 1 76 ? -9.625 2.179 -1.220 1.00 98.38 76 TRP A N 1
ATOM 580 C CA . TRP A 1 76 ? -8.609 2.762 -2.098 1.00 98.38 76 TRP A CA 1
ATOM 581 C C . TRP A 1 76 ? -8.175 1.818 -3.209 1.00 98.38 76 TRP A C 1
ATOM 583 O O . TRP A 1 76 ? -8.086 2.240 -4.354 1.00 98.38 76 TRP A O 1
ATOM 593 N N . HIS A 1 77 ? -8.001 0.535 -2.904 1.00 97.88 77 HIS A N 1
ATOM 594 C CA . HIS A 1 77 ? -7.710 -0.494 -3.896 1.00 97.88 77 HIS A CA 1
ATOM 595 C C . HIS A 1 77 ? -8.779 -0.597 -4.997 1.00 97.88 77 HIS A C 1
ATOM 597 O O . HIS A 1 77 ? -8.450 -0.832 -6.156 1.00 97.88 77 HIS A O 1
ATOM 603 N N . LYS A 1 78 ? -10.060 -0.413 -4.651 1.00 96.38 78 LYS A N 1
ATOM 604 C CA . LYS A 1 78 ? -11.169 -0.421 -5.621 1.00 96.38 78 LYS A CA 1
ATOM 605 C C . LYS A 1 78 ? -11.265 0.881 -6.414 1.00 96.38 78 LYS A C 1
ATOM 607 O O . LYS A 1 78 ? -11.675 0.866 -7.572 1.00 96.38 78 LYS A O 1
ATOM 612 N N . GLU A 1 79 ? -10.969 2.005 -5.771 1.00 96.69 79 GLU A N 1
ATOM 613 C CA . GLU A 1 79 ? -11.064 3.336 -6.373 1.00 96.69 79 GLU A CA 1
ATOM 614 C C . GLU A 1 79 ? -9.890 3.662 -7.295 1.00 96.69 79 GLU A C 1
ATOM 616 O O . GLU A 1 79 ? -10.089 4.383 -8.274 1.00 96.69 79 GLU A O 1
ATOM 621 N N . ASP A 1 80 ? -8.706 3.142 -6.974 1.00 97.31 80 ASP A N 1
ATOM 622 C CA . ASP A 1 80 ? -7.449 3.359 -7.685 1.00 97.31 80 ASP A CA 1
ATOM 623 C C . ASP A 1 80 ? -6.857 2.018 -8.177 1.00 97.31 80 ASP A C 1
ATOM 625 O O . ASP A 1 80 ? -6.103 1.327 -7.474 1.00 97.31 80 ASP A O 1
ATOM 629 N N . PRO A 1 81 ? -7.301 1.598 -9.371 1.00 96.88 81 PRO A N 1
ATOM 630 C CA . PRO A 1 81 ? -6.765 0.493 -10.145 1.00 96.88 81 PRO A CA 1
ATOM 631 C C . PRO A 1 81 ? -5.247 0.276 -10.140 1.00 96.88 81 PRO A C 1
ATOM 633 O O . PRO A 1 81 ? -4.496 1.235 -10.108 1.00 96.88 81 PRO A O 1
ATOM 636 N N . VAL A 1 82 ? -4.795 -0.987 -10.242 1.00 97.56 82 VAL A N 1
ATOM 637 C CA . VAL A 1 82 ? -3.421 -1.274 -10.696 1.00 97.56 82 VAL A CA 1
ATOM 638 C C . VAL A 1 82 ? -3.161 -0.621 -12.045 1.00 97.56 82 VAL A C 1
ATOM 640 O O . VAL A 1 82 ? -3.923 -0.826 -12.995 1.00 97.56 82 VAL A O 1
ATOM 643 N N . ASP A 1 83 ? -2.057 0.104 -12.141 1.00 95.44 83 ASP A N 1
ATOM 644 C CA . ASP A 1 83 ? -1.632 0.726 -13.383 1.00 95.44 83 ASP A CA 1
ATOM 645 C C . ASP A 1 83 ? -0.344 0.116 -13.963 1.00 95.44 83 ASP A C 1
ATOM 647 O O . ASP A 1 83 ? 0.298 -0.784 -13.413 1.00 95.44 83 ASP A O 1
ATOM 651 N N . GLU A 1 84 ? 0.025 0.607 -15.144 1.00 96.88 84 GLU A N 1
ATOM 652 C CA . GLU A 1 84 ? 1.218 0.168 -15.864 1.00 96.88 84 GLU A CA 1
ATOM 653 C C . GLU A 1 84 ? 2.514 0.504 -15.106 1.00 96.88 84 GLU A C 1
ATOM 655 O O . GLU A 1 84 ? 3.488 -0.252 -15.163 1.00 96.88 84 GLU A O 1
ATOM 660 N N . PHE A 1 85 ? 2.542 1.620 -14.372 1.00 95.94 85 PHE A N 1
ATOM 661 C CA . PHE A 1 85 ? 3.709 2.015 -13.592 1.00 95.94 85 PHE A CA 1
ATOM 662 C C . PHE A 1 85 ? 3.972 1.015 -12.461 1.00 95.94 85 PHE A C 1
ATOM 664 O O . PHE A 1 85 ? 5.114 0.586 -12.262 1.00 95.94 85 PHE A O 1
ATOM 671 N N . GLU A 1 86 ? 2.933 0.577 -11.759 1.00 97.69 86 GLU A N 1
ATOM 672 C CA . GLU A 1 86 ? 3.042 -0.439 -10.720 1.00 97.69 86 GLU A CA 1
ATOM 673 C C . GLU A 1 86 ? 3.472 -1.798 -11.256 1.00 97.69 86 GLU A C 1
ATOM 675 O O . GLU A 1 86 ? 4.319 -2.448 -10.639 1.00 97.69 86 GLU A O 1
ATOM 680 N N . ILE A 1 87 ? 2.938 -2.219 -12.406 1.00 98.06 87 ILE A N 1
ATOM 681 C CA . ILE A 1 87 ? 3.330 -3.474 -13.060 1.00 98.06 87 ILE A CA 1
ATOM 682 C C . ILE A 1 87 ? 4.827 -3.447 -13.387 1.00 98.06 87 ILE A C 1
ATOM 684 O O . ILE A 1 87 ? 5.562 -4.372 -13.024 1.00 98.06 87 ILE A O 1
ATOM 688 N N . GLN A 1 88 ? 5.304 -2.363 -14.005 1.00 98.00 88 GLN A N 1
ATOM 689 C CA . GLN A 1 88 ? 6.722 -2.190 -14.333 1.00 98.00 88 GLN A CA 1
ATOM 690 C C . GLN A 1 88 ? 7.596 -2.146 -13.081 1.00 98.00 88 GLN A C 1
ATOM 692 O O . GLN A 1 88 ? 8.669 -2.754 -13.039 1.00 98.00 88 GLN A O 1
ATOM 697 N N . ARG A 1 89 ? 7.136 -1.463 -12.031 1.00 96.56 89 ARG A N 1
ATOM 698 C CA . ARG A 1 89 ? 7.842 -1.409 -10.752 1.00 96.56 89 ARG A CA 1
ATOM 699 C C . ARG A 1 89 ? 7.916 -2.787 -10.089 1.00 96.56 89 ARG A C 1
ATOM 701 O O . ARG A 1 89 ? 8.968 -3.125 -9.550 1.00 96.56 89 ARG A O 1
ATOM 708 N N . ASN A 1 90 ? 6.844 -3.579 -10.128 1.00 97.88 90 ASN A N 1
ATOM 709 C CA . ASN A 1 90 ? 6.810 -4.937 -9.576 1.00 97.88 90 ASN A CA 1
ATOM 710 C C . ASN A 1 90 ? 7.790 -5.859 -10.320 1.00 97.88 90 ASN A C 1
ATOM 712 O O . ASN A 1 90 ? 8.557 -6.582 -9.686 1.00 97.88 90 ASN A O 1
ATOM 716 N N . GLU A 1 91 ? 7.839 -5.766 -11.653 1.00 98.25 91 GLU A N 1
ATOM 717 C CA . GLU A 1 91 ? 8.828 -6.482 -12.467 1.00 98.25 91 GLU A CA 1
ATOM 718 C C . GLU A 1 91 ? 10.261 -6.069 -12.112 1.00 98.25 91 GLU A C 1
ATOM 720 O O . GLU A 1 91 ? 11.113 -6.919 -11.855 1.00 98.25 91 GLU A O 1
ATOM 725 N N . PHE A 1 92 ? 10.527 -4.764 -12.016 1.00 97.75 92 PHE A N 1
ATOM 726 C CA . PHE A 1 92 ? 11.858 -4.271 -11.674 1.00 97.75 92 PHE A CA 1
ATOM 727 C C . PHE A 1 92 ? 12.305 -4.703 -10.271 1.00 97.75 92 PHE A C 1
ATOM 729 O O . PHE A 1 92 ? 13.469 -5.038 -10.078 1.00 97.75 92 PHE A O 1
ATOM 736 N N . ILE A 1 93 ? 11.411 -4.734 -9.281 1.00 95.81 93 ILE A N 1
ATOM 737 C CA . ILE A 1 93 ? 11.739 -5.234 -7.933 1.00 95.81 93 ILE A CA 1
ATOM 738 C C . ILE A 1 93 ? 12.070 -6.732 -7.962 1.00 95.81 93 ILE A C 1
ATOM 740 O O . ILE A 1 93 ? 12.988 -7.180 -7.265 1.00 95.81 93 ILE A O 1
ATOM 744 N N . TYR A 1 94 ? 11.345 -7.494 -8.782 1.00 97.88 94 TYR A N 1
ATOM 745 C CA . TYR A 1 94 ? 11.511 -8.935 -8.910 1.00 97.88 94 TYR A CA 1
ATOM 746 C C . TYR A 1 94 ? 12.823 -9.334 -9.592 1.00 97.88 94 TYR A C 1
ATOM 748 O O . TYR A 1 94 ? 13.483 -10.258 -9.119 1.00 97.88 94 TYR A O 1
ATOM 756 N N . SER A 1 95 ? 13.211 -8.660 -10.678 1.00 97.75 95 SER A N 1
ATOM 757 C CA . SER A 1 95 ? 14.318 -9.100 -11.545 1.00 97.75 95 SER A CA 1
ATOM 758 C C . SER A 1 95 ? 15.359 -8.017 -11.861 1.00 97.75 95 SER A C 1
ATOM 760 O O . SER A 1 95 ? 16.471 -8.328 -12.296 1.00 97.75 95 SER A O 1
ATOM 762 N N . GLY A 1 96 ? 15.037 -6.747 -11.622 1.00 96.25 96 GLY A N 1
ATOM 763 C CA . GLY A 1 96 ? 15.871 -5.602 -11.965 1.00 96.25 96 GLY A CA 1
ATOM 764 C C . GLY A 1 96 ? 17.113 -5.450 -11.088 1.00 96.25 96 GLY A C 1
ATOM 765 O O . GLY A 1 96 ? 17.136 -5.782 -9.906 1.00 96.25 96 GLY A O 1
ATOM 766 N N . THR A 1 97 ? 18.173 -4.899 -11.680 1.00 96.62 97 THR A N 1
ATOM 767 C CA . THR A 1 97 ? 19.393 -4.507 -10.963 1.00 96.62 97 THR A CA 1
ATOM 768 C C . THR A 1 97 ? 19.479 -2.987 -10.918 1.00 96.62 97 THR A C 1
ATOM 770 O O . THR A 1 97 ? 19.516 -2.331 -11.959 1.00 96.62 97 THR A O 1
ATOM 773 N N . ALA A 1 98 ? 19.526 -2.423 -9.713 1.00 95.00 98 ALA A N 1
ATOM 774 C CA . ALA A 1 98 ? 19.813 -1.005 -9.505 1.00 95.00 98 ALA A CA 1
ATOM 775 C C . ALA A 1 98 ? 21.300 -0.801 -9.176 1.00 95.00 98 ALA A C 1
ATOM 777 O O . ALA A 1 98 ? 22.019 -1.754 -8.886 1.00 95.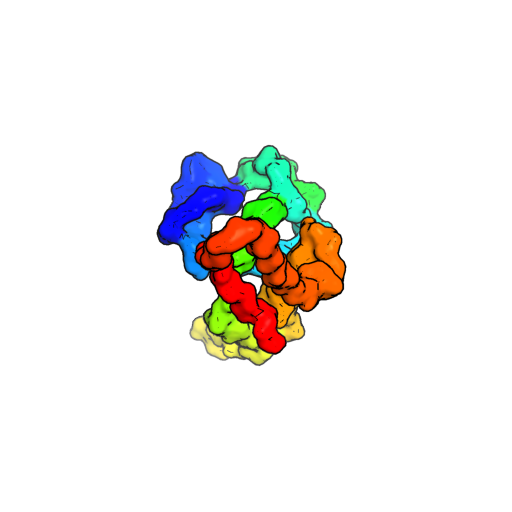00 98 ALA A O 1
ATOM 778 N N . TYR A 1 99 ? 21.778 0.444 -9.193 1.00 96.62 99 TYR A N 1
ATOM 779 C CA . TYR A 1 99 ? 23.180 0.763 -8.916 1.00 96.62 99 TYR A CA 1
ATOM 780 C C . TYR A 1 99 ? 23.291 1.860 -7.860 1.00 96.62 99 TYR A C 1
ATOM 782 O O . TYR A 1 99 ? 22.583 2.866 -7.902 1.00 96.62 99 TYR A O 1
ATOM 790 N N . LYS A 1 100 ? 24.197 1.668 -6.899 1.00 96.44 100 LYS A N 1
ATOM 791 C CA . LYS A 1 100 ? 24.559 2.6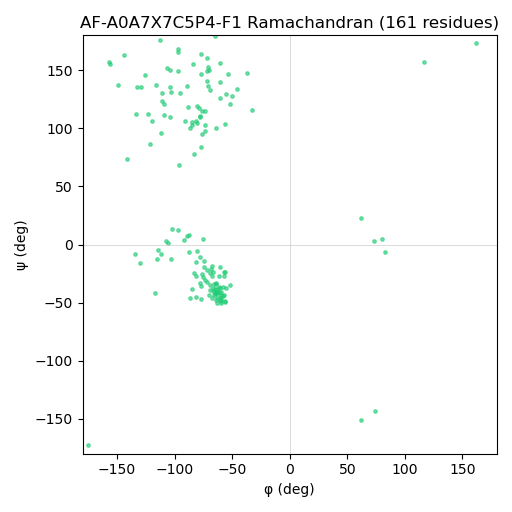89 -5.907 1.00 96.44 100 LYS A CA 1
ATOM 792 C C . LYS A 1 100 ? 25.377 3.808 -6.572 1.00 96.44 100 LYS A C 1
ATOM 794 O O . LYS A 1 100 ? 26.020 3.556 -7.590 1.00 96.44 100 LYS A O 1
ATOM 799 N N . PRO A 1 101 ? 25.480 5.008 -5.963 1.00 97.38 101 PRO A N 1
ATOM 800 C CA . PRO A 1 101 ? 26.325 6.088 -6.488 1.00 97.38 101 PRO A CA 1
ATOM 801 C C . PRO A 1 101 ? 27.804 5.712 -6.677 1.00 97.38 101 PRO A C 1
ATOM 803 O O . PRO A 1 101 ? 28.496 6.316 -7.485 1.00 97.38 101 PRO A O 1
ATOM 806 N N . ASN A 1 102 ? 28.291 4.701 -5.950 1.00 97.12 102 ASN A N 1
ATOM 807 C CA . ASN A 1 102 ? 29.649 4.169 -6.082 1.00 97.12 102 ASN A CA 1
ATOM 808 C C . ASN A 1 102 ? 29.791 3.064 -7.151 1.00 97.12 102 ASN A C 1
ATOM 810 O O . ASN A 1 102 ? 30.835 2.424 -7.214 1.00 97.12 102 ASN A O 1
ATOM 814 N N . GLY A 1 103 ? 28.752 2.809 -7.952 1.00 96.62 103 GLY A N 1
ATOM 815 C CA . GLY A 1 103 ? 28.747 1.820 -9.034 1.00 96.62 103 GLY A CA 1
ATOM 816 C C . GLY A 1 103 ? 28.459 0.379 -8.604 1.00 96.62 103 GLY A C 1
ATOM 817 O O . GLY A 1 103 ? 28.282 -0.480 -9.465 1.00 96.62 103 GLY A O 1
ATOM 818 N N . ASN A 1 104 ? 28.363 0.089 -7.303 1.00 98.00 104 ASN A N 1
ATOM 819 C CA . ASN A 1 104 ? 28.059 -1.266 -6.841 1.00 98.00 104 ASN A CA 1
ATOM 820 C C . ASN A 1 104 ? 26.592 -1.638 -7.138 1.00 98.00 104 ASN A C 1
ATOM 822 O O . ASN A 1 104 ? 25.702 -0.824 -6.853 1.00 98.00 104 ASN A O 1
ATOM 826 N N . PRO A 1 105 ? 26.316 -2.858 -7.640 1.00 97.12 105 PRO A N 1
ATOM 827 C CA . PRO A 1 105 ? 24.957 -3.287 -7.936 1.00 97.12 105 PRO A CA 1
ATOM 828 C C . PRO A 1 105 ? 24.141 -3.517 -6.657 1.00 97.12 105 PRO A C 1
ATOM 830 O O . PRO A 1 105 ? 24.660 -3.902 -5.605 1.00 97.12 105 PRO A O 1
ATOM 833 N N . ILE A 1 106 ? 22.838 -3.292 -6.774 1.00 96.62 106 ILE A N 1
ATOM 834 C CA . ILE A 1 106 ? 21.790 -3.701 -5.845 1.00 96.62 106 ILE A CA 1
ATOM 835 C C . ILE A 1 106 ? 21.022 -4.800 -6.572 1.00 96.62 106 ILE A C 1
ATOM 837 O O . ILE A 1 106 ? 20.394 -4.540 -7.599 1.00 96.62 106 ILE A O 1
ATOM 841 N N . LEU A 1 107 ? 21.143 -6.023 -6.062 1.00 96.00 107 LEU A N 1
ATOM 842 C CA . LEU A 1 107 ? 20.502 -7.195 -6.648 1.00 96.00 107 LEU A CA 1
ATOM 843 C C . LEU A 1 107 ? 18.979 -7.152 -6.427 1.00 96.00 107 LEU A C 1
ATOM 845 O O . LEU A 1 107 ? 18.535 -6.551 -5.441 1.00 96.00 107 LEU A O 1
ATOM 849 N N . PRO A 1 108 ? 18.195 -7.782 -7.320 1.00 95.69 108 PRO A N 1
ATOM 850 C CA . PRO A 1 108 ? 16.745 -7.858 -7.182 1.00 95.69 108 PRO A CA 1
ATOM 851 C C . PRO A 1 108 ? 16.322 -8.566 -5.895 1.00 95.69 108 PRO A C 1
ATOM 853 O O . PRO A 1 108 ? 17.055 -9.397 -5.355 1.00 95.69 108 PRO A O 1
ATOM 856 N N . GLN A 1 109 ? 15.107 -8.269 -5.432 1.00 94.69 109 GLN A N 1
ATOM 857 C CA . GLN A 1 109 ? 14.549 -8.920 -4.244 1.00 94.69 109 GLN A CA 1
ATOM 858 C C . GLN A 1 109 ? 14.082 -10.354 -4.542 1.00 94.69 109 GLN A C 1
ATOM 860 O O . GLN A 1 109 ? 14.134 -11.213 -3.664 1.00 94.69 109 GLN A O 1
ATOM 865 N N . GLY A 1 110 ? 13.684 -10.636 -5.789 1.00 95.88 110 GLY A N 1
ATOM 866 C CA . GLY A 1 110 ? 13.300 -11.981 -6.235 1.00 95.88 110 GLY A CA 1
ATOM 867 C C . GLY A 1 110 ? 11.876 -12.406 -5.861 1.00 95.88 110 GLY A C 1
ATOM 868 O O . GLY A 1 110 ? 11.480 -13.534 -6.136 1.00 95.88 110 GLY A O 1
ATOM 869 N N . ASN A 1 111 ? 11.083 -11.520 -5.267 1.00 95.88 111 ASN A N 1
ATOM 870 C CA . ASN A 1 111 ? 9.689 -11.729 -4.885 1.00 95.88 111 ASN A CA 1
ATOM 871 C C . ASN A 1 111 ? 8.793 -10.640 -5.488 1.00 95.88 111 ASN A C 1
ATOM 873 O O . ASN A 1 111 ? 9.196 -9.487 -5.626 1.00 95.88 111 ASN A O 1
ATOM 877 N N . ARG A 1 112 ? 7.566 -11.026 -5.848 1.00 97.31 112 ARG A N 1
ATOM 878 C CA . ARG A 1 112 ? 6.555 -10.135 -6.430 1.00 97.31 112 ARG A CA 1
ATOM 879 C C . ARG A 1 112 ? 5.496 -9.784 -5.401 1.00 97.31 112 ARG A C 1
ATOM 881 O O . ARG A 1 112 ? 5.176 -10.603 -4.539 1.00 97.31 112 ARG A O 1
ATOM 888 N N . ASN A 1 113 ? 4.907 -8.601 -5.533 1.00 98.12 113 ASN A N 1
ATOM 889 C CA . ASN A 1 113 ? 3.673 -8.278 -4.835 1.00 98.12 113 ASN A CA 1
ATOM 890 C C . ASN A 1 113 ? 2.487 -8.947 -5.565 1.00 98.12 113 ASN A C 1
ATOM 892 O O . ASN A 1 113 ? 2.135 -8.510 -6.665 1.00 98.12 113 ASN A O 1
ATOM 896 N N . PRO A 1 114 ? 1.834 -9.967 -4.972 1.00 97.94 114 PRO A N 1
ATOM 897 C CA . PRO A 1 114 ? 0.745 -10.680 -5.625 1.00 97.94 114 PRO A CA 1
ATOM 898 C C . PRO A 1 114 ? -0.500 -9.808 -5.793 1.00 97.94 114 PRO A C 1
ATOM 900 O O . PRO A 1 114 ? -1.305 -10.091 -6.664 1.00 97.94 114 PRO A O 1
ATOM 903 N N . PHE A 1 115 ? -0.655 -8.730 -5.021 1.00 98.38 115 PHE A N 1
ATOM 904 C CA . PHE A 1 115 ? -1.787 -7.808 -5.145 1.00 98.38 115 PHE A CA 1
ATOM 905 C C . PHE A 1 115 ? -1.650 -6.834 -6.320 1.00 98.38 115 PHE A C 1
ATOM 907 O O . PHE A 1 115 ? -2.618 -6.153 -6.648 1.00 98.38 115 PHE A O 1
ATOM 914 N N . ILE A 1 116 ? -0.468 -6.766 -6.944 1.00 98.12 116 ILE A N 1
ATOM 915 C CA . ILE A 1 116 ? -0.271 -6.099 -8.238 1.00 98.12 116 ILE A CA 1
ATOM 916 C C . ILE A 1 116 ? -0.568 -7.089 -9.372 1.00 98.12 116 ILE A C 1
ATOM 918 O O . ILE A 1 116 ? -1.301 -6.757 -10.295 1.00 98.12 116 ILE A O 1
ATOM 922 N N . ASP A 1 117 ? -0.053 -8.322 -9.290 1.00 97.81 117 ASP A N 1
ATOM 923 C CA . ASP A 1 117 ? -0.248 -9.328 -10.349 1.00 97.81 117 ASP A CA 1
ATOM 924 C C . ASP A 1 117 ? -1.675 -9.918 -10.380 1.00 97.81 117 ASP A C 1
ATOM 926 O O . ASP A 1 117 ? -2.153 -10.354 -11.432 1.00 97.81 117 ASP A O 1
ATOM 930 N N . LYS A 1 118 ? -2.325 -9.984 -9.212 1.00 96.69 118 LYS A N 1
ATOM 931 C CA . LYS A 1 118 ? -3.666 -10.535 -8.955 1.00 96.69 118 LYS A CA 1
ATOM 932 C C . LYS A 1 118 ? -4.420 -9.670 -7.931 1.00 96.69 118 LYS A C 1
ATOM 934 O O . LYS A 1 118 ? -4.562 -10.063 -6.767 1.00 96.69 118 LYS A O 1
ATOM 939 N N . PRO A 1 119 ? -4.893 -8.474 -8.334 1.00 96.69 119 PRO A N 1
ATOM 940 C CA . PRO A 1 119 ? -5.624 -7.545 -7.463 1.00 96.69 119 PRO A CA 1
ATOM 941 C C . PRO A 1 119 ? -6.799 -8.196 -6.728 1.00 96.69 119 PRO A C 1
ATOM 943 O O . PRO A 1 119 ? -7.057 -7.914 -5.558 1.00 96.69 119 PRO A O 1
ATOM 946 N N . GLU A 1 120 ? -7.464 -9.146 -7.380 1.00 94.81 120 GLU A N 1
ATOM 947 C CA . GLU A 1 120 ? -8.623 -9.857 -6.866 1.00 94.81 120 GLU A CA 1
ATOM 948 C C . GLU A 1 120 ? -8.361 -10.643 -5.572 1.00 94.81 120 GLU A C 1
ATOM 950 O O . GLU A 1 120 ? -9.300 -10.925 -4.826 1.00 94.81 120 GLU A O 1
ATOM 955 N N . TYR A 1 121 ? -7.104 -10.952 -5.241 1.00 97.00 121 TYR A N 1
ATOM 956 C CA . TYR A 1 121 ? -6.763 -11.628 -3.989 1.00 97.00 121 TYR A CA 1
ATOM 957 C C . TYR A 1 121 ? -7.151 -10.821 -2.750 1.00 9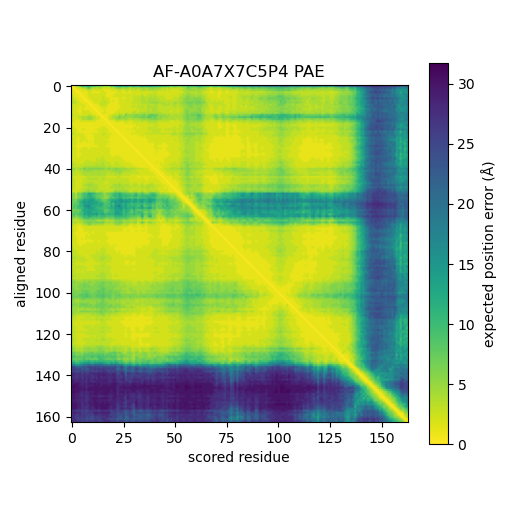7.00 121 TYR A C 1
ATOM 959 O O . TYR A 1 121 ? -7.466 -11.417 -1.721 1.00 97.00 121 TYR A O 1
ATOM 967 N N . VAL A 1 122 ? -7.209 -9.487 -2.840 1.00 97.56 122 VAL A N 1
ATOM 968 C CA . VAL A 1 122 ? -7.675 -8.639 -1.730 1.00 97.56 122 VAL A CA 1
ATOM 969 C C . VAL A 1 122 ? -9.094 -9.033 -1.309 1.00 97.56 122 VAL A C 1
ATOM 971 O O . VAL A 1 122 ? -9.389 -9.173 -0.122 1.00 97.56 122 VAL A O 1
ATOM 974 N N . HIS A 1 123 ? -9.963 -9.269 -2.290 1.00 95.44 123 HIS A N 1
ATOM 975 C CA . HIS A 1 123 ? -11.359 -9.636 -2.081 1.00 95.44 123 HIS A CA 1
ATOM 976 C C . HIS A 1 123 ? -11.513 -11.019 -1.444 1.00 95.44 123 HIS A C 1
ATOM 978 O O . HIS A 1 123 ? -12.358 -11.211 -0.568 1.00 95.44 123 HIS A O 1
ATOM 984 N N . LEU A 1 124 ? -10.680 -11.968 -1.870 1.00 95.12 124 LEU A N 1
ATOM 985 C CA . LEU A 1 124 ? -10.691 -13.333 -1.349 1.00 95.12 124 LEU A CA 1
ATOM 986 C C . LEU A 1 124 ? -10.202 -13.390 0.103 1.00 95.12 124 LEU A C 1
ATOM 988 O O . LEU A 1 124 ? -10.756 -14.124 0.915 1.00 95.12 124 LEU A O 1
ATOM 992 N N . ILE A 1 125 ? -9.178 -12.601 0.438 1.00 96.00 125 ILE A N 1
ATOM 993 C CA . ILE A 1 125 ? -8.539 -12.642 1.759 1.00 96.00 125 ILE A CA 1
ATOM 994 C C . ILE A 1 125 ? -9.336 -11.844 2.797 1.00 96.00 125 ILE A C 1
ATOM 996 O O . ILE A 1 125 ? -9.535 -12.330 3.909 1.00 96.00 125 ILE A O 1
ATOM 1000 N N . TRP A 1 126 ? -9.791 -10.632 2.460 1.00 95.62 126 TRP A N 1
ATOM 1001 C CA . TRP A 1 126 ? -10.342 -9.701 3.457 1.00 95.62 126 TRP A CA 1
ATOM 1002 C C . TRP A 1 126 ? -11.826 -9.371 3.301 1.00 95.62 126 TRP A C 1
ATOM 1004 O O . TRP A 1 126 ? -12.409 -8.823 4.233 1.00 95.62 126 TRP A O 1
ATOM 1014 N N . GLU A 1 127 ? -12.465 -9.708 2.179 1.00 93.38 127 GLU A N 1
ATOM 1015 C CA . GLU A 1 127 ? -13.910 -9.484 1.996 1.00 93.38 127 GLU A CA 1
ATOM 1016 C C . GLU A 1 127 ? -14.738 -10.774 2.031 1.00 93.38 127 GLU A C 1
ATOM 1018 O O . GLU A 1 127 ? -15.950 -10.723 1.831 1.00 93.38 127 GLU A O 1
ATOM 1023 N N . GLY A 1 128 ? -14.100 -11.924 2.283 1.00 92.38 128 GLY A N 1
ATOM 1024 C CA . GLY A 1 128 ? -14.775 -13.223 2.367 1.00 92.38 128 GLY A CA 1
ATOM 1025 C C . GLY A 1 128 ? -15.456 -13.647 1.065 1.00 92.38 128 GLY A C 1
ATOM 1026 O O . GLY A 1 128 ? -16.407 -14.423 1.103 1.00 92.38 128 GLY A O 1
ATOM 1027 N N . LYS A 1 129 ? -15.011 -13.106 -0.074 1.00 91.44 129 LYS A N 1
ATOM 1028 C CA . LYS A 1 129 ? -15.520 -13.480 -1.395 1.00 91.44 129 LYS A CA 1
ATOM 1029 C C . LYS A 1 129 ? -14.925 -14.812 -1.822 1.00 91.44 129 LYS A C 1
ATOM 1031 O O . LYS A 1 129 ? -13.762 -15.099 -1.550 1.00 91.44 129 LYS A O 1
ATOM 1036 N N . GLU A 1 130 ? -15.705 -15.588 -2.556 1.00 91.25 130 GLU A N 1
ATOM 1037 C CA . GLU A 1 130 ? -15.228 -16.801 -3.209 1.00 91.25 130 GLU A CA 1
ATOM 1038 C C . GLU A 1 130 ? -14.883 -16.531 -4.681 1.00 91.25 130 GLU A C 1
ATOM 1040 O O . GLU A 1 130 ? -15.272 -15.514 -5.261 1.00 91.25 130 GLU A O 1
ATOM 1045 N N . ILE A 1 131 ? -14.169 -17.462 -5.319 1.00 87.38 131 ILE A N 1
ATOM 1046 C CA . ILE A 1 131 ? -13.838 -17.378 -6.754 1.00 87.38 131 ILE A CA 1
ATOM 1047 C C . ILE A 1 131 ? -15.107 -17.223 -7.609 1.00 87.38 131 ILE A C 1
ATOM 1049 O O . ILE A 1 131 ? -15.133 -16.450 -8.570 1.00 87.38 131 ILE A O 1
ATOM 1053 N N . ASP A 1 132 ? -16.190 -17.895 -7.226 1.00 87.44 132 ASP A N 1
ATOM 1054 C CA . ASP A 1 132 ? -17.478 -17.795 -7.910 1.00 87.44 132 ASP A CA 1
ATOM 1055 C C . ASP A 1 132 ? -18.068 -16.381 -7.816 1.00 87.44 132 ASP A C 1
ATOM 1057 O O . ASP A 1 132 ? -18.680 -15.896 -8.768 1.00 87.44 132 ASP A O 1
ATOM 1061 N N . ASP A 1 133 ? -17.845 -15.664 -6.712 1.00 86.56 133 ASP A N 1
ATOM 1062 C CA . ASP A 1 133 ? -18.309 -14.282 -6.559 1.00 86.56 133 ASP A CA 1
ATOM 1063 C C . ASP A 1 133 ? -17.561 -13.298 -7.462 1.00 86.56 133 ASP A C 1
ATOM 1065 O O . ASP A 1 133 ? -18.109 -12.251 -7.807 1.00 86.56 133 ASP A O 1
ATOM 1069 N N . LEU A 1 134 ? -16.334 -13.632 -7.868 1.00 80.62 134 LEU A N 1
ATOM 1070 C CA . LEU A 1 134 ? -15.531 -12.826 -8.791 1.00 80.62 134 LEU A CA 1
ATOM 1071 C C . LEU A 1 134 ? -15.888 -13.078 -10.262 1.00 80.62 134 LEU A C 1
ATOM 1073 O O . LEU A 1 134 ? -15.670 -12.213 -11.108 1.00 80.62 134 LEU A O 1
ATOM 1077 N N . THR A 1 135 ? -16.439 -14.253 -10.574 1.00 76.38 135 THR A N 1
ATOM 1078 C CA . THR A 1 135 ? -16.722 -14.691 -11.952 1.00 76.38 135 THR A CA 1
ATOM 1079 C C . THR A 1 135 ? -18.197 -14.584 -12.343 1.00 76.38 135 THR A C 1
ATOM 1081 O O . THR A 1 135 ? -18.525 -14.658 -13.533 1.00 76.38 135 THR A O 1
ATOM 1084 N N . LYS A 1 136 ? -19.103 -14.361 -11.378 1.00 70.50 136 LYS A N 1
ATOM 1085 C CA . LYS A 1 136 ? -20.521 -14.066 -11.630 1.00 70.50 136 LYS A CA 1
ATOM 1086 C C . LYS A 1 136 ? -20.653 -12.842 -12.541 1.00 70.50 136 LYS A C 1
ATOM 1088 O O . LYS A 1 136 ? -20.532 -11.699 -12.109 1.00 70.50 136 LYS A O 1
ATOM 1093 N N . LYS A 1 137 ? -20.964 -13.081 -13.818 1.00 55.84 137 LYS A N 1
ATOM 1094 C CA . LYS A 1 137 ? -21.414 -12.024 -14.734 1.00 55.84 137 LYS A CA 1
ATOM 1095 C C . LYS A 1 137 ? -22.704 -11.426 -14.179 1.00 55.84 137 LYS A C 1
ATOM 1097 O O . LYS A 1 137 ? -23.655 -12.167 -13.928 1.00 55.84 137 LYS A O 1
ATOM 1102 N N . GLU A 1 138 ? -22.746 -10.105 -14.009 1.00 55.59 138 GLU A N 1
ATOM 1103 C CA . GLU A 1 138 ? -23.957 -9.404 -13.577 1.00 55.59 138 GLU A CA 1
ATOM 1104 C C . GLU A 1 138 ? -25.144 -9.797 -14.469 1.00 55.59 138 GLU A C 1
ATOM 1106 O O . GLU A 1 138 ? -25.130 -9.641 -15.695 1.00 55.59 138 GLU A O 1
ATOM 1111 N N . GLN A 1 139 ? -26.185 -10.350 -13.853 1.00 43.84 139 GLN A N 1
ATOM 1112 C CA . GLN A 1 139 ? -27.373 -10.785 -14.567 1.00 43.84 139 GLN A CA 1
ATOM 1113 C C . GLN A 1 139 ? -28.226 -9.551 -14.881 1.00 43.84 139 GLN A C 1
ATOM 1115 O O . GLN A 1 139 ? -28.804 -8.930 -13.992 1.00 43.84 139 GLN A O 1
ATOM 1120 N N . LYS A 1 140 ? -28.305 -9.168 -16.159 1.00 46.25 140 LYS A N 1
ATOM 1121 C CA . LYS A 1 140 ? -29.147 -8.058 -16.624 1.00 46.25 140 LYS A CA 1
ATOM 1122 C C . LYS A 1 140 ? -30.626 -8.381 -16.381 1.00 46.25 140 LYS A C 1
ATOM 1124 O O . LYS A 1 140 ? -31.241 -9.098 -17.167 1.00 46.25 140 LYS A O 1
ATOM 1129 N N . ILE A 1 141 ? -31.215 -7.842 -15.316 1.00 49.81 141 ILE A N 1
ATOM 1130 C CA . ILE A 1 141 ? -32.640 -8.031 -15.021 1.00 49.81 141 ILE A CA 1
ATOM 1131 C C . ILE A 1 141 ? -33.460 -7.056 -15.877 1.00 49.81 141 ILE A C 1
ATOM 1133 O O . ILE A 1 141 ? -33.521 -5.861 -15.589 1.00 49.81 141 ILE A O 1
ATOM 1137 N N . SER A 1 142 ? -34.112 -7.543 -16.939 1.00 47.97 142 SER A N 1
ATOM 1138 C CA . SER A 1 142 ? -35.155 -6.768 -17.621 1.00 47.97 142 SER A CA 1
ATOM 1139 C C . SER A 1 142 ? -36.496 -6.973 -16.918 1.00 47.97 142 SER A C 1
ATOM 1141 O O . SER A 1 142 ? -37.127 -8.018 -17.080 1.00 47.97 142 SER A O 1
ATOM 1143 N N . HIS A 1 143 ? -36.965 -5.978 -16.170 1.00 47.69 143 HIS A N 1
ATOM 1144 C CA . HIS A 1 143 ? -38.355 -5.956 -15.719 1.00 47.69 143 HIS A CA 1
ATOM 1145 C C . HIS A 1 143 ? -39.249 -5.479 -16.868 1.00 47.69 143 HIS A C 1
ATOM 1147 O O . HIS A 1 143 ? -39.112 -4.353 -17.343 1.00 47.69 143 HIS A O 1
ATOM 1153 N N . THR A 1 144 ? -40.165 -6.334 -17.324 1.00 41.78 144 THR A N 1
ATOM 1154 C CA . THR A 1 144 ? -41.255 -5.914 -18.214 1.00 41.78 144 THR A CA 1
ATOM 1155 C C . THR A 1 144 ? -42.442 -5.536 -17.343 1.00 41.78 144 THR A C 1
ATOM 1157 O O . THR A 1 144 ? -43.095 -6.412 -16.783 1.00 41.78 144 THR A O 1
ATOM 1160 N N . VAL A 1 145 ? -42.727 -4.240 -17.221 1.00 45.12 145 VAL A N 1
ATOM 1161 C CA . VAL A 1 145 ? -44.008 -3.759 -16.690 1.00 45.12 145 VAL A CA 1
ATOM 1162 C C . VAL A 1 145 ? -44.838 -3.303 -17.886 1.00 45.12 145 VAL A C 1
ATOM 1164 O O . VAL A 1 145 ? -44.320 -2.632 -18.779 1.00 45.12 145 VAL A O 1
ATOM 1167 N N . LEU A 1 146 ? -46.093 -3.752 -17.941 1.00 51.56 146 LEU A N 1
ATOM 1168 C CA . LEU A 1 146 ? -47.047 -3.547 -19.035 1.00 51.56 146 LEU A CA 1
ATOM 1169 C C . LEU A 1 146 ? -46.870 -2.190 -19.757 1.00 51.56 146 LEU A C 1
ATOM 1171 O O . LEU A 1 146 ? -47.098 -1.122 -19.199 1.00 51.56 146 LEU A O 1
ATOM 1175 N N . SER A 1 147 ? -46.512 -2.276 -21.042 1.00 54.00 147 SER A N 1
ATOM 1176 C CA . SER A 1 147 ? -46.532 -1.229 -22.081 1.00 54.00 147 SER A CA 1
ATOM 1177 C C . SER A 1 147 ? -45.509 -0.082 -22.080 1.00 54.00 147 SER A C 1
ATOM 1179 O O . SER A 1 147 ? -45.548 0.713 -23.016 1.00 54.00 147 SER A O 1
ATOM 1181 N N . ILE A 1 148 ? -44.523 -0.010 -21.178 1.00 43.50 148 ILE A N 1
ATOM 1182 C CA . ILE A 1 148 ? -43.419 0.961 -21.332 1.00 43.50 148 ILE A CA 1
ATOM 1183 C C . ILE A 1 148 ? -42.076 0.277 -21.084 1.00 43.50 148 ILE A C 1
ATOM 1185 O O . ILE A 1 148 ? -41.741 -0.114 -19.969 1.00 43.50 148 ILE A O 1
ATOM 1189 N N . ARG A 1 149 ? -41.273 0.150 -22.146 1.00 50.03 149 ARG A N 1
ATOM 1190 C CA . ARG A 1 149 ? -39.892 -0.333 -22.061 1.00 50.03 149 ARG A CA 1
ATOM 1191 C C . ARG A 1 149 ? -39.011 0.799 -21.526 1.00 50.03 149 ARG A C 1
ATOM 1193 O O . ARG A 1 149 ? -38.416 1.534 -22.307 1.00 50.03 149 ARG A O 1
ATOM 1200 N N . ILE A 1 150 ? -38.943 0.964 -20.206 1.00 44.88 150 ILE A N 1
ATOM 1201 C CA . ILE A 1 150 ? -37.990 1.898 -19.597 1.00 44.88 150 ILE A CA 1
ATOM 1202 C C . ILE A 1 150 ? -36.629 1.203 -19.517 1.00 44.88 150 ILE A C 1
ATOM 1204 O O . ILE A 1 150 ? -36.427 0.285 -18.725 1.00 44.88 150 ILE A O 1
ATOM 1208 N N . ILE A 1 151 ? -35.698 1.614 -20.379 1.00 51.12 151 ILE A N 1
ATOM 1209 C CA . ILE A 1 151 ? -34.296 1.202 -20.289 1.00 51.12 151 ILE A CA 1
ATOM 1210 C C . ILE A 1 151 ? -33.611 2.187 -19.344 1.00 51.12 151 ILE A C 1
ATOM 1212 O O . ILE A 1 151 ? -33.268 3.296 -19.744 1.00 51.12 151 ILE A O 1
ATOM 1216 N N . TYR A 1 152 ? -33.415 1.795 -18.088 1.00 45.97 152 TYR A N 1
ATOM 1217 C CA . TYR A 1 152 ? -32.493 2.509 -17.212 1.00 45.97 152 TYR A CA 1
ATOM 1218 C C . TYR A 1 152 ? -31.071 2.051 -17.537 1.00 45.97 152 TYR A C 1
ATOM 1220 O O . TYR A 1 152 ? -30.748 0.870 -17.413 1.00 45.97 152 TYR A O 1
ATOM 1228 N N . TYR A 1 153 ? -30.220 2.984 -17.960 1.00 37.31 153 TYR A N 1
ATOM 1229 C CA . TYR A 1 153 ? -28.778 2.785 -17.910 1.00 37.31 153 TYR A CA 1
ATOM 1230 C C . TYR A 1 153 ? -28.318 3.178 -16.510 1.00 37.31 153 TYR A C 1
ATOM 1232 O O . TYR A 1 153 ? -28.215 4.362 -16.194 1.00 37.31 153 TYR A O 1
ATOM 1240 N N . VAL A 1 154 ? -28.048 2.188 -15.663 1.00 46.00 154 VAL A N 1
ATOM 1241 C CA . VAL A 1 154 ? -27.189 2.424 -14.504 1.00 46.00 154 VAL A CA 1
ATOM 1242 C C . VAL A 1 154 ? -25.774 2.535 -15.064 1.00 46.00 154 VAL A C 1
ATOM 1244 O O . VAL A 1 154 ? -25.269 1.594 -15.669 1.00 46.00 154 VAL A O 1
ATOM 1247 N N . ARG A 1 155 ? -25.153 3.713 -14.946 1.00 44.75 155 ARG A N 1
ATOM 1248 C CA . ARG A 1 155 ? -23.735 3.875 -15.276 1.00 44.75 155 ARG A CA 1
ATOM 1249 C C . ARG A 1 155 ? -22.928 3.211 -14.162 1.00 44.75 155 ARG A C 1
ATOM 1251 O O . ARG A 1 155 ? -22.682 3.835 -13.136 1.00 44.75 155 ARG A O 1
ATOM 1258 N N . THR A 1 156 ? -22.500 1.979 -14.380 1.00 48.97 156 THR A N 1
ATOM 1259 C CA . THR A 1 156 ? -21.409 1.350 -13.632 1.00 48.97 156 THR A CA 1
ATOM 1260 C C . THR A 1 156 ? -20.232 1.184 -14.582 1.00 48.97 156 THR A C 1
ATOM 1262 O O . THR A 1 156 ? -20.400 0.802 -15.740 1.00 48.97 156 THR A O 1
ATOM 1265 N N . LYS A 1 157 ? -19.052 1.619 -14.130 1.00 41.19 157 LYS A N 1
ATOM 1266 C CA . LYS A 1 157 ? -17.810 1.514 -14.897 1.00 41.19 157 LYS A CA 1
ATOM 1267 C C . LYS A 1 157 ? -17.538 0.033 -15.167 1.00 41.19 157 LYS A C 1
ATOM 1269 O O . LYS A 1 157 ? -17.764 -0.791 -14.284 1.00 41.19 157 LYS A O 1
ATOM 1274 N N . GLU A 1 158 ? -17.078 -0.278 -16.377 1.00 39.97 158 GLU A N 1
ATOM 1275 C CA . GLU A 1 158 ? -16.507 -1.585 -16.703 1.00 39.97 158 GLU A CA 1
ATOM 1276 C C . GLU A 1 158 ? -15.528 -1.981 -15.598 1.00 39.97 158 GLU A C 1
ATOM 1278 O O . GLU A 1 158 ? -14.750 -1.140 -15.154 1.00 39.97 158 GLU A O 1
ATOM 1283 N N . ASN A 1 159 ? -15.612 -3.223 -15.121 1.00 49.53 159 ASN A N 1
ATOM 1284 C CA . ASN A 1 159 ? -14.629 -3.780 -14.207 1.00 49.53 159 ASN A CA 1
ATOM 1285 C C . ASN A 1 159 ? -13.360 -4.062 -15.034 1.00 49.53 159 ASN A C 1
ATOM 1287 O O . ASN A 1 159 ? -13.364 -5.032 -15.795 1.00 49.53 159 ASN A O 1
ATOM 1291 N N . PRO A 1 160 ? -12.308 -3.226 -14.952 1.00 49.53 160 PRO A N 1
ATOM 1292 C CA . PRO A 1 160 ? -11.163 -3.312 -15.855 1.00 49.53 160 PRO A CA 1
ATOM 1293 C C . PRO A 1 160 ? -10.225 -4.489 -15.518 1.00 49.53 160 PRO A C 1
ATOM 1295 O O . PRO A 1 160 ? -9.189 -4.639 -16.153 1.00 49.53 160 PRO A O 1
ATOM 1298 N N . TRP A 1 161 ? -10.585 -5.333 -14.540 1.00 46.84 161 TRP A N 1
ATOM 1299 C CA . TRP A 1 161 ? -9.739 -6.391 -13.967 1.00 46.84 161 TRP A CA 1
ATOM 1300 C C . TRP A 1 161 ? -9.856 -7.768 -14.609 1.00 46.84 161 TRP A C 1
ATOM 1302 O O . TRP A 1 161 ? -9.255 -8.717 -14.116 1.00 46.84 161 TRP A O 1
ATOM 1312 N N . LEU A 1 162 ? -10.643 -7.918 -15.671 1.00 41.38 162 LEU A N 1
ATOM 1313 C CA . LEU A 1 162 ? -10.854 -9.214 -16.313 1.00 41.38 162 LEU A CA 1
ATOM 1314 C C . LEU A 1 162 ? -10.208 -9.217 -17.703 1.00 41.38 162 LEU A C 1
ATOM 1316 O O . LEU A 1 162 ? -10.829 -8.780 -18.674 1.00 41.38 162 LEU A O 1
ATOM 1320 N N . VAL A 1 163 ? -8.974 -9.731 -17.775 1.00 39.34 163 VAL A N 1
ATOM 1321 C CA . VAL A 1 163 ? -8.325 -10.219 -19.006 1.00 39.34 163 VAL A CA 1
ATOM 1322 C C . VAL A 1 163 ? -8.055 -11.709 -18.858 1.00 39.34 163 VAL A C 1
ATOM 1324 O O . VAL A 1 163 ? -7.434 -12.092 -17.841 1.00 39.34 163 VAL A O 1
#

Foldseek 3Di:
DAAEDDDEADWDADPDRYTHHYQQCLLVLLLVLVLVVVVQVLEDAAQPVVLVGPDPVQCPDSVSVYRHHLVSSVVSNQSHDQDPVLVVVQVCLQANWDADPVGDIDGHPNDGRVCNVQVCVSCVPPVVDDPCNVVDDPDPDQDDDPPDRDDDDPDDDPPPRDD

Secondary structure (DSSP, 8-state):
-PEE----SEEEEETTTEEEEETTTHHHHHHHHHHHHHH-TT-EE-S-GGGGS--TTTTTSGGG-EEE-HHHHHHHHHHS---HHHHHHHHHHHH--EE-TTS-EE-------HHHH-TTHHHHHHS---HHHHH----------TT------------TT--

Nearest PDB structures (foldseek):
  1bfa-assembly1_A  TM=2.325E-01  e=6.485E+00  Zea mays

Mean predicted aligned error: 9.42 Å

Sequence (163 aa):
NRYFTEGSGSAKKVGTDGFYPGDDHKGDVARILFYMAIMYDFLTLTDDVTKLGDDSATNFTLEGAFSGKLSLLIQWHKEDPVDEFEIQRNEFIYSGTAYKPNGNPILPQGNRNPFIDKPEYVHLIWEGKEIDDLTKKEQKISHTVLSIRIIYYVRTKENPWLV